Protein AF-A0A8J7AG79-F1 (afdb_monomer_lite)

Structure (mmCIF, N/CA/C/O backbone):
data_AF-A0A8J7AG79-F1
#
_entry.id   AF-A0A8J7AG79-F1
#
loop_
_atom_site.group_PDB
_atom_site.id
_atom_site.type_symbol
_atom_site.label_atom_id
_atom_site.label_alt_id
_atom_site.label_comp_id
_atom_site.label_asym_id
_atom_site.label_entity_id
_atom_site.label_seq_id
_atom_site.pdbx_PDB_ins_code
_atom_site.Cartn_x
_atom_site.Cartn_y
_atom_site.Cartn_z
_atom_site.occupancy
_atom_site.B_iso_or_equiv
_atom_site.auth_seq_id
_atom_site.auth_comp_id
_atom_site.auth_asym_id
_atom_site.auth_atom_id
_atom_site.pdbx_PDB_model_num
ATOM 1 N N . MET A 1 1 ? -46.982 10.454 62.529 1.00 59.41 1 MET A N 1
ATOM 2 C CA . MET A 1 1 ? -46.446 9.490 61.549 1.00 59.41 1 MET A CA 1
ATOM 3 C C . MET A 1 1 ? -45.165 10.054 60.959 1.00 59.41 1 MET A C 1
ATOM 5 O O . MET A 1 1 ? -45.114 11.266 60.752 1.00 59.41 1 MET A O 1
ATOM 9 N N . PRO A 1 2 ? -44.119 9.236 60.773 1.00 73.19 2 PRO A N 1
ATOM 10 C CA . PRO A 1 2 ? -42.899 9.665 60.093 1.00 73.19 2 PRO A CA 1
ATOM 11 C C . PRO A 1 2 ? -43.224 10.154 58.675 1.00 73.19 2 PRO A C 1
ATOM 13 O O . PRO A 1 2 ? -44.081 9.600 57.993 1.00 73.19 2 PRO A O 1
ATOM 16 N N . SER A 1 3 ? -42.566 11.225 58.231 1.00 84.56 3 SER A N 1
ATOM 17 C CA . SER A 1 3 ? -42.756 11.739 56.874 1.00 84.56 3 SER A CA 1
ATOM 18 C C . SER A 1 3 ? -42.184 10.759 55.845 1.00 84.56 3 SER A C 1
ATOM 20 O O . SER A 1 3 ? -41.185 10.085 56.107 1.00 84.56 3 SER A O 1
ATOM 22 N N . LYS A 1 4 ? -42.767 10.716 54.639 1.00 83.38 4 LYS A N 1
ATOM 23 C CA . LYS A 1 4 ? -42.293 9.875 53.523 1.00 83.38 4 LYS A CA 1
ATOM 24 C C . LYS A 1 4 ? -40.781 10.003 53.292 1.00 83.38 4 LYS A C 1
ATOM 26 O O . LYS A 1 4 ? -40.092 9.006 53.107 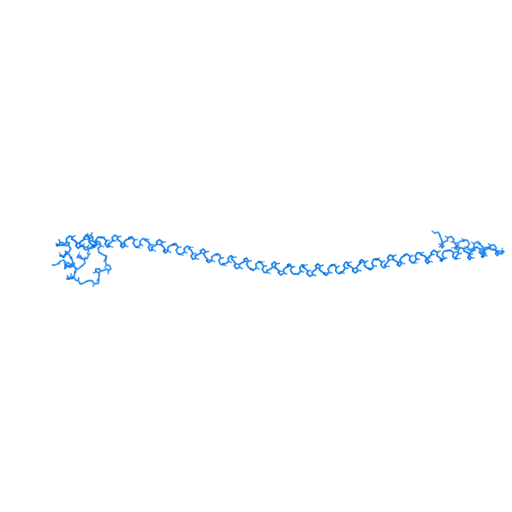1.00 83.38 4 LYS A O 1
ATOM 31 N N . SER A 1 5 ? -40.244 11.221 53.361 1.00 84.31 5 SER A N 1
ATOM 32 C CA . SER A 1 5 ? -38.804 11.475 53.237 1.00 84.31 5 SER A CA 1
ATOM 33 C C . SER A 1 5 ? -37.978 10.826 54.353 1.00 84.31 5 SER A C 1
ATOM 35 O O . SER A 1 5 ? -36.872 10.361 54.093 1.00 84.31 5 SER A O 1
ATOM 37 N N . GLY A 1 6 ? -38.512 10.775 55.578 1.00 84.94 6 GLY A N 1
ATOM 38 C CA . GLY A 1 6 ? -37.893 10.094 56.714 1.00 84.94 6 GLY A CA 1
ATOM 39 C C . GLY A 1 6 ? -37.869 8.577 56.531 1.00 84.94 6 GLY A C 1
ATOM 40 O O . GLY A 1 6 ? -36.812 7.968 56.670 1.00 84.94 6 GLY A O 1
ATOM 41 N N . LEU A 1 7 ? -38.990 7.981 56.111 1.00 86.19 7 LEU A N 1
ATOM 42 C CA . LEU A 1 7 ? -39.079 6.542 55.816 1.00 86.19 7 LEU A CA 1
ATOM 43 C C . LEU A 1 7 ? -38.100 6.129 54.702 1.00 86.19 7 LEU A C 1
ATOM 45 O O . LEU A 1 7 ? -37.382 5.136 54.822 1.00 86.19 7 LEU A O 1
ATOM 49 N N . GLN A 1 8 ? -38.002 6.937 53.643 1.00 86.75 8 GLN A N 1
ATOM 50 C CA . GLN A 1 8 ? -37.051 6.723 52.549 1.00 86.75 8 GLN A CA 1
ATOM 51 C C . GLN A 1 8 ? -35.590 6.843 52.998 1.00 86.75 8 GLN A C 1
ATOM 53 O O . GLN A 1 8 ? -34.743 6.082 52.524 1.00 86.75 8 GLN A O 1
ATOM 58 N N . ALA A 1 9 ? -35.281 7.785 53.896 1.00 86.06 9 ALA A N 1
ATOM 59 C CA . ALA A 1 9 ? -33.940 7.932 54.451 1.00 86.06 9 ALA A CA 1
ATOM 60 C C . ALA A 1 9 ? -33.545 6.687 55.256 1.00 86.06 9 ALA A C 1
ATOM 62 O O . ALA A 1 9 ? -32.471 6.138 55.026 1.00 86.06 9 ALA A O 1
ATOM 63 N N . THR A 1 10 ? -34.444 6.170 56.100 1.00 85.94 10 THR A N 1
ATOM 64 C CA . THR A 1 10 ? -34.197 4.948 56.878 1.00 85.94 10 THR A CA 1
ATOM 65 C C . THR A 1 10 ? -34.013 3.716 55.988 1.00 85.94 10 THR A C 1
ATOM 67 O O . THR A 1 10 ? -33.083 2.942 56.208 1.00 85.94 10 THR A O 1
ATOM 70 N N . LEU A 1 11 ? -34.839 3.543 54.948 1.00 84.88 11 LEU A N 1
ATOM 71 C CA . LEU A 1 11 ? -34.691 2.444 53.981 1.00 84.88 11 LEU A CA 1
ATOM 72 C C . LEU A 1 11 ? -33.353 2.502 53.228 1.00 84.88 11 LEU A C 1
ATOM 74 O O . LEU A 1 11 ? -32.720 1.471 52.994 1.00 84.88 11 LEU A O 1
ATOM 78 N N . LYS A 1 12 ? -32.892 3.707 52.886 1.00 86.50 12 LYS A N 1
ATOM 79 C CA . LYS A 1 12 ? -31.596 3.911 52.238 1.00 86.50 12 LYS A CA 1
ATOM 80 C C . LYS A 1 12 ? -30.429 3.637 53.187 1.00 86.50 12 LYS A C 1
ATOM 82 O O . LYS A 1 12 ? -29.475 2.977 52.794 1.00 86.50 12 LYS A O 1
ATOM 87 N N . GLU A 1 13 ? -30.489 4.152 54.408 1.00 85.75 13 GLU A N 1
ATOM 88 C CA . GLU A 1 13 ? -29.368 4.136 55.351 1.00 85.75 13 GLU A CA 1
ATOM 89 C C . GLU A 1 13 ? -29.180 2.767 56.021 1.00 85.75 13 GLU A C 1
ATOM 91 O O . GLU A 1 13 ? -28.057 2.276 56.098 1.00 85.75 13 GLU A O 1
ATOM 96 N N . LYS A 1 14 ? -30.268 2.097 56.434 1.00 84.94 14 LYS A N 1
ATOM 97 C CA . LYS A 1 14 ? -30.193 0.766 57.069 1.00 84.94 14 LYS A CA 1
ATOM 98 C C . LYS A 1 14 ? -30.119 -0.390 56.080 1.00 84.94 14 LYS A C 1
ATOM 100 O O . LYS A 1 14 ? -29.414 -1.369 56.329 1.00 84.94 14 LYS A O 1
ATOM 105 N N . TYR A 1 15 ? -30.878 -0.294 54.991 1.00 84.62 15 TYR A N 1
ATOM 106 C CA . TYR A 1 15 ? -31.107 -1.414 54.077 1.00 84.62 15 TYR A CA 1
ATOM 107 C C . TYR A 1 15 ? -30.523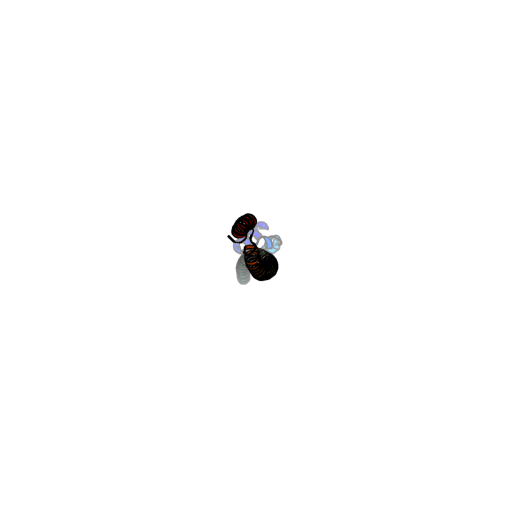 -1.178 52.683 1.00 84.62 15 TYR A C 1
ATOM 109 O O . TYR A 1 15 ? -30.650 -2.045 51.828 1.00 84.62 15 TYR A O 1
ATOM 117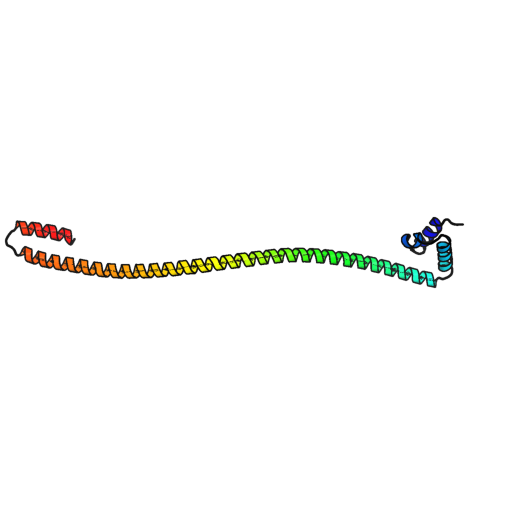 N N . GLY A 1 16 ? -29.878 -0.031 52.435 1.00 80.00 16 GLY A N 1
ATOM 118 C CA . GLY A 1 16 ? -29.218 0.262 51.160 1.00 80.00 16 GLY A CA 1
ATOM 119 C C . GLY A 1 16 ? -30.174 0.431 49.976 1.00 80.00 16 GLY A C 1
ATOM 120 O O . GLY A 1 16 ? -29.730 0.425 48.827 1.00 80.00 16 GLY A O 1
ATOM 121 N N . ILE A 1 17 ? -31.482 0.579 50.216 1.00 84.00 17 ILE A N 1
ATOM 122 C CA . ILE A 1 17 ? -32.476 0.658 49.142 1.00 84.00 17 ILE A CA 1
ATOM 123 C C . ILE A 1 17 ? -32.382 2.027 48.462 1.00 84.00 17 ILE A C 1
ATOM 125 O O . ILE A 1 17 ? -32.484 3.081 49.094 1.00 84.00 17 ILE A O 1
ATOM 129 N N . ASN A 1 18 ? -32.156 2.012 47.148 1.00 78.88 18 ASN A N 1
ATOM 130 C CA . ASN A 1 18 ? -31.868 3.212 46.371 1.00 78.88 18 ASN A CA 1
ATOM 131 C C . ASN A 1 18 ? -33.056 4.193 46.368 1.00 78.88 18 ASN A C 1
ATOM 133 O O . ASN A 1 18 ? -34.208 3.804 46.184 1.00 78.88 18 ASN A O 1
ATOM 137 N N . LYS A 1 19 ? -32.743 5.489 46.476 1.00 71.19 19 LYS A N 1
ATOM 138 C CA . LYS A 1 19 ? -33.692 6.604 46.374 1.00 71.19 19 LYS A CA 1
ATOM 139 C C . LYS A 1 19 ? -34.514 6.580 45.077 1.00 71.19 19 LYS A C 1
ATOM 141 O O . LYS A 1 19 ? -35.678 6.956 45.107 1.00 71.19 19 LYS A O 1
ATOM 146 N N . ASN A 1 20 ? -33.949 6.091 43.971 1.00 76.25 20 ASN A N 1
ATOM 147 C CA . ASN A 1 20 ? -34.677 5.939 42.705 1.00 76.25 20 ASN A CA 1
ATOM 148 C C . ASN A 1 20 ? -35.810 4.905 42.791 1.00 76.25 20 ASN A C 1
ATOM 150 O O . ASN A 1 20 ? -36.829 5.071 42.135 1.00 76.25 20 ASN A O 1
ATOM 154 N N . ILE A 1 21 ? -35.648 3.858 43.606 1.00 74.81 21 ILE A N 1
ATOM 155 C CA . ILE A 1 21 ? -36.679 2.833 43.825 1.00 74.81 21 ILE A CA 1
ATOM 156 C C . ILE A 1 21 ? -37.714 3.360 44.818 1.00 74.81 21 ILE A C 1
ATOM 158 O O . ILE A 1 21 ? -38.915 3.187 44.637 1.00 74.81 21 ILE A O 1
ATOM 162 N N . THR A 1 22 ? -37.260 4.041 45.871 1.00 78.69 22 THR A N 1
ATOM 163 C CA . THR A 1 22 ? -38.162 4.503 46.929 1.00 78.69 22 THR A CA 1
ATOM 164 C C . THR A 1 22 ? -38.952 5.757 46.557 1.00 78.69 22 THR A C 1
ATOM 166 O O . THR A 1 22 ? -40.005 5.995 47.144 1.00 78.69 22 THR A O 1
ATOM 169 N N . GLN A 1 23 ? -38.518 6.542 45.564 1.00 78.50 23 GLN A N 1
ATOM 170 C CA . GLN A 1 23 ? -39.265 7.698 45.050 1.00 78.50 23 GLN A CA 1
ATOM 171 C C . GLN A 1 23 ? -40.614 7.321 44.430 1.00 78.50 23 GLN A C 1
ATOM 173 O O . GLN A 1 23 ? -41.587 8.051 44.629 1.00 78.50 23 GLN A O 1
ATOM 178 N N . SER A 1 24 ? -40.677 6.186 43.730 1.00 82.19 24 SER A N 1
ATOM 179 C CA . SER A 1 24 ? -41.899 5.664 43.108 1.00 82.19 24 SER A CA 1
ATOM 180 C C . SER A 1 24 ? -42.873 5.010 44.090 1.00 82.19 24 SER A C 1
ATOM 182 O O . SER A 1 24 ? -44.026 4.796 43.735 1.00 82.19 24 SER A O 1
ATOM 184 N N . LEU A 1 25 ? -42.440 4.705 45.315 1.00 85.00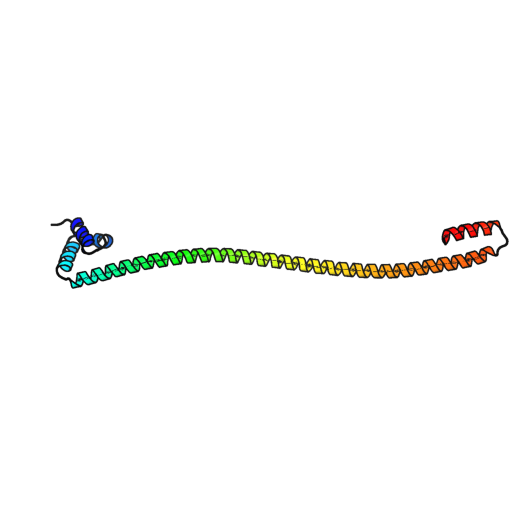 25 LEU A N 1
ATOM 185 C CA . LEU A 1 25 ? -43.284 4.083 46.338 1.00 85.00 25 LEU A CA 1
ATOM 186 C C . LEU A 1 25 ? -44.134 5.132 47.066 1.00 85.00 25 LEU A C 1
ATOM 188 O O . LEU A 1 25 ? -43.705 6.281 47.233 1.00 85.00 25 LEU A O 1
ATOM 192 N N . SER A 1 26 ? -45.334 4.760 47.518 1.00 89.44 26 SER A N 1
ATOM 193 C CA . SER A 1 26 ? -46.142 5.607 48.407 1.00 89.44 26 SER A CA 1
ATOM 194 C C . SER A 1 26 ? -45.548 5.657 49.827 1.00 89.44 26 SER A C 1
ATOM 196 O O . SER A 1 26 ? -44.563 4.980 50.129 1.00 89.44 26 SER A O 1
ATOM 198 N N . SER A 1 27 ? -46.093 6.509 50.703 1.00 86.50 27 SER A N 1
ATOM 199 C CA . SER A 1 27 ? -45.654 6.547 52.109 1.00 86.50 27 SER A CA 1
ATOM 200 C C . SER A 1 27 ? -45.987 5.235 52.823 1.00 86.50 27 SER A C 1
ATOM 202 O O . SER A 1 27 ? -45.128 4.684 53.509 1.00 86.50 27 SER A O 1
ATOM 204 N N . ASP A 1 28 ? -47.186 4.709 52.572 1.00 88.12 28 ASP A N 1
ATOM 205 C CA . ASP A 1 28 ? -47.687 3.462 53.154 1.00 88.12 28 ASP A CA 1
ATOM 206 C C . ASP A 1 28 ? -46.860 2.260 52.676 1.00 88.12 28 ASP A C 1
ATOM 208 O O . ASP A 1 28 ? -46.495 1.396 53.470 1.00 88.12 28 ASP A O 1
ATOM 212 N N . ASP A 1 29 ? -46.458 2.240 51.398 1.00 88.56 29 ASP A N 1
ATOM 213 C CA . ASP A 1 29 ? -45.567 1.201 50.861 1.00 88.56 29 ASP A CA 1
ATOM 214 C C . ASP A 1 29 ? -44.202 1.205 51.556 1.00 88.56 29 ASP A C 1
ATOM 216 O O . ASP A 1 29 ? -43.648 0.143 51.838 1.00 88.56 29 ASP A O 1
ATOM 220 N N . CYS A 1 30 ? -43.653 2.390 51.851 1.00 85.94 30 CYS A N 1
ATOM 221 C CA . CYS A 1 30 ? -42.371 2.521 52.548 1.00 85.94 30 CYS A CA 1
ATOM 222 C C . CYS A 1 30 ? -42.464 2.032 54.002 1.00 85.94 30 CYS A C 1
ATOM 224 O O . CYS A 1 30 ? -41.521 1.422 54.509 1.00 85.94 30 CYS A O 1
ATOM 226 N N . GLU A 1 31 ? -43.591 2.293 54.667 1.00 88.94 31 GLU A N 1
ATOM 227 C CA . GLU A 1 31 ? -43.850 1.864 56.044 1.00 88.94 31 GLU A CA 1
ATOM 228 C C . GLU A 1 31 ? -44.066 0.342 56.118 1.00 88.94 31 GLU A C 1
ATOM 230 O O . GLU A 1 31 ? -43.442 -0.339 56.935 1.00 88.94 31 GLU A O 1
ATOM 235 N N . ASN A 1 32 ? -44.829 -0.222 55.177 1.00 89.62 32 ASN A N 1
ATOM 236 C CA . ASN A 1 32 ? -44.997 -1.668 55.022 1.00 89.62 32 ASN A CA 1
ATOM 237 C C . ASN A 1 32 ? -43.663 -2.378 54.753 1.00 89.62 32 ASN A C 1
ATOM 239 O O . ASN A 1 32 ? -43.386 -3.417 55.353 1.00 89.62 32 ASN A O 1
ATOM 243 N N . LEU A 1 33 ? -42.803 -1.804 53.906 1.00 87.44 33 LEU A N 1
ATOM 244 C CA . LEU A 1 33 ? -41.476 -2.357 53.633 1.00 87.44 33 LEU A CA 1
ATOM 245 C C . LEU A 1 33 ? -40.607 -2.402 54.896 1.00 87.44 33 LEU A C 1
ATOM 247 O O . LEU A 1 33 ? -39.966 -3.416 55.161 1.00 87.44 33 LEU A O 1
ATOM 251 N N . LEU A 1 34 ? -40.599 -1.335 55.700 1.00 87.88 34 LEU A N 1
ATOM 252 C CA . LEU A 1 34 ? -39.854 -1.302 56.965 1.00 87.88 34 LEU A CA 1
ATOM 253 C C . LEU A 1 34 ? -40.379 -2.334 57.969 1.00 87.88 34 LEU A C 1
ATOM 255 O O . LEU A 1 34 ? -39.583 -2.986 58.649 1.00 87.88 34 LEU A O 1
ATOM 259 N N . ASN A 1 35 ? -41.696 -2.530 58.032 1.00 89.62 35 ASN A N 1
ATOM 260 C CA . ASN A 1 35 ? -42.306 -3.545 58.889 1.00 89.62 35 ASN A CA 1
ATOM 261 C C . ASN A 1 35 ? -41.911 -4.964 58.454 1.00 89.62 35 ASN A C 1
ATOM 263 O O . ASN A 1 35 ? -41.508 -5.773 59.285 1.00 89.62 35 ASN A O 1
ATOM 267 N N . VAL A 1 36 ? -41.932 -5.262 57.152 1.00 88.56 36 VAL A N 1
ATOM 268 C CA . VAL A 1 36 ? -41.507 -6.574 56.632 1.00 88.56 36 VAL A CA 1
ATOM 269 C C . VAL A 1 36 ? -40.017 -6.813 56.879 1.00 88.56 36 VAL A C 1
ATOM 271 O O . VAL A 1 36 ? -39.635 -7.889 57.335 1.00 88.56 36 VAL A O 1
ATOM 274 N N . LEU A 1 37 ? -39.171 -5.811 56.637 1.00 87.12 37 LEU A N 1
ATOM 275 C CA . LEU A 1 37 ? -37.723 -5.942 56.811 1.00 87.12 37 LEU A CA 1
ATOM 276 C C . LEU A 1 37 ? -37.284 -6.013 58.271 1.00 87.12 37 LEU A C 1
ATOM 278 O O . LEU A 1 37 ? -36.254 -6.612 58.561 1.00 87.12 37 LEU A O 1
ATOM 282 N N . SER A 1 38 ? -38.054 -5.433 59.189 1.00 85.88 38 SER A N 1
ATOM 283 C CA . SER A 1 38 ? -37.809 -5.576 60.626 1.00 85.88 38 SER A CA 1
ATOM 284 C C . SER A 1 38 ? -38.343 -6.898 61.186 1.00 85.88 38 SER A C 1
ATOM 286 O O . SER A 1 38 ? -37.727 -7.462 62.087 1.00 85.88 38 SER A O 1
ATOM 288 N N . ALA A 1 39 ? -39.443 -7.425 60.639 1.00 91.19 39 ALA A N 1
ATOM 289 C CA . ALA A 1 39 ? -40.052 -8.675 61.090 1.00 91.19 39 ALA A CA 1
ATOM 290 C C . ALA A 1 39 ? -39.409 -9.939 60.488 1.00 91.19 39 ALA A C 1
ATOM 292 O O . ALA A 1 39 ? -39.481 -11.008 61.095 1.00 91.19 39 ALA A O 1
ATOM 293 N N . GLN A 1 40 ? -38.799 -9.852 59.299 1.00 92.50 40 GLN A N 1
ATOM 294 C CA . GLN A 1 40 ? -38.286 -11.013 58.560 1.00 92.50 40 GLN A CA 1
ATOM 295 C C . GLN A 1 40 ? -36.794 -10.876 58.195 1.00 92.50 40 GLN A C 1
ATOM 297 O O . GLN A 1 40 ? -36.451 -10.364 57.125 1.00 92.50 40 GLN A O 1
ATOM 302 N N . PRO A 1 41 ? -35.878 -11.442 59.008 1.00 87.50 41 PRO A N 1
ATOM 303 C CA . PRO A 1 41 ? -34.432 -11.410 58.742 1.00 87.50 41 PRO A CA 1
ATOM 304 C C . PRO A 1 41 ? -34.000 -12.130 57.450 1.00 87.50 41 PRO A C 1
ATOM 306 O O . PRO A 1 41 ? -32.920 -11.891 56.907 1.00 87.50 41 PRO A O 1
ATOM 309 N N . SER A 1 42 ? -34.809 -13.065 56.945 1.00 89.06 42 SER A N 1
ATOM 310 C CA . SER A 1 42 ? -34.586 -13.722 55.649 1.00 89.06 42 SER A CA 1
ATOM 311 C C . SER A 1 42 ? -34.739 -12.747 54.480 1.00 89.06 42 SER A C 1
ATOM 313 O O . SER A 1 42 ? -33.892 -12.750 53.589 1.00 89.06 42 SER A O 1
ATOM 315 N N . ALA A 1 43 ? -35.763 -11.889 54.508 1.00 87.88 43 ALA A N 1
ATOM 316 C CA . ALA A 1 43 ? -35.991 -10.871 53.488 1.00 87.88 43 ALA A CA 1
ATOM 317 C C . ALA A 1 43 ? -34.840 -9.854 53.458 1.00 87.88 43 ALA A C 1
ATOM 319 O O . ALA A 1 43 ? -34.332 -9.526 52.386 1.00 87.88 43 ALA A O 1
ATOM 320 N N . GLU A 1 44 ? -34.351 -9.438 54.631 1.00 87.00 44 GLU A N 1
ATOM 321 C CA . GLU A 1 44 ? -33.182 -8.562 54.732 1.00 87.00 44 GLU A CA 1
ATOM 322 C C . GLU A 1 44 ? -31.930 -9.186 54.091 1.00 87.00 44 GLU A C 1
ATOM 324 O O . GLU A 1 44 ? -31.252 -8.529 53.299 1.00 87.00 44 GLU A O 1
ATOM 329 N N . ARG A 1 45 ? -31.629 -10.462 54.376 1.00 89.62 45 ARG A N 1
ATOM 330 C CA . ARG A 1 45 ? -30.468 -11.158 53.785 1.00 89.62 45 ARG A CA 1
ATOM 331 C C . ARG A 1 45 ? -30.537 -11.229 52.263 1.00 89.62 45 ARG A C 1
ATOM 333 O O . ARG A 1 45 ? -29.527 -11.014 51.596 1.00 89.62 45 ARG A O 1
ATOM 340 N N . VAL A 1 46 ? -31.718 -11.508 51.716 1.00 89.69 46 VAL A N 1
ATOM 341 C CA . VAL A 1 46 ? -31.930 -11.561 50.265 1.00 89.69 46 VAL A CA 1
ATOM 342 C C . VAL A 1 46 ? -31.697 -10.185 49.638 1.00 89.69 46 VAL A C 1
ATOM 344 O O . VAL A 1 46 ? -30.960 -10.083 48.660 1.00 89.69 46 VAL A O 1
ATOM 347 N N . ILE A 1 47 ? -32.238 -9.115 50.230 1.00 87.88 47 ILE A N 1
ATOM 348 C CA . ILE A 1 47 ? -32.007 -7.744 49.748 1.00 87.88 47 ILE A CA 1
ATOM 349 C C . ILE A 1 47 ? -30.522 -7.381 49.785 1.00 87.88 47 ILE A C 1
ATOM 351 O O . ILE A 1 47 ? -30.010 -6.847 48.803 1.00 87.88 47 ILE A O 1
ATOM 355 N N . ARG A 1 48 ? -29.810 -7.711 50.870 1.00 87.62 48 ARG A N 1
ATOM 356 C CA . ARG A 1 48 ? -28.359 -7.476 50.967 1.00 87.62 48 ARG A CA 1
ATOM 357 C C . ARG A 1 48 ? -27.594 -8.196 49.854 1.00 87.62 48 ARG A C 1
ATOM 359 O O . ARG A 1 48 ? -26.803 -7.557 49.167 1.00 87.62 48 ARG A O 1
ATOM 366 N N . SER A 1 49 ? -27.905 -9.469 49.602 1.00 92.12 49 SER A N 1
ATOM 367 C CA . SER A 1 49 ? -27.298 -10.239 48.507 1.00 92.12 49 SER A CA 1
ATOM 368 C C . SER A 1 49 ? -27.574 -9.620 47.129 1.00 92.12 49 SER A C 1
ATOM 370 O O . SER A 1 49 ? -26.667 -9.512 46.302 1.00 92.12 49 SER A O 1
ATOM 372 N N . PHE A 1 50 ? -28.796 -9.137 46.883 1.00 90.31 50 PHE A N 1
ATOM 373 C CA . PHE A 1 50 ? -29.119 -8.432 45.640 1.00 90.31 50 PHE A CA 1
ATOM 374 C C . PHE A 1 50 ? -28.365 -7.109 45.496 1.00 90.31 50 PHE A C 1
ATOM 376 O O . PHE A 1 50 ? -27.927 -6.781 44.393 1.00 90.31 50 PHE A O 1
ATOM 383 N N . ILE A 1 51 ? -28.194 -6.352 46.581 1.00 87.56 51 ILE A N 1
ATOM 384 C CA . ILE A 1 51 ? -27.427 -5.100 46.570 1.00 87.56 51 ILE A CA 1
ATOM 385 C C . ILE A 1 51 ? -25.963 -5.380 46.238 1.00 87.56 51 ILE A C 1
ATOM 387 O O . ILE A 1 51 ? -25.419 -4.744 45.336 1.00 87.56 51 ILE A O 1
ATOM 391 N N . GLU A 1 52 ? -25.346 -6.357 46.904 1.00 91.19 52 GLU A N 1
ATOM 392 C CA . GLU A 1 52 ? -23.969 -6.781 46.631 1.00 91.19 52 GLU A CA 1
ATOM 393 C C . GLU A 1 52 ? -23.802 -7.197 45.169 1.00 91.19 52 GLU A C 1
ATOM 395 O O . GLU A 1 52 ? -22.913 -6.693 44.475 1.00 91.19 52 GLU A O 1
ATOM 400 N N . LYS A 1 53 ? -24.716 -8.032 44.656 1.00 94.12 53 LYS A N 1
ATOM 401 C CA . LYS A 1 53 ? -24.651 -8.470 43.262 1.00 94.12 53 LYS A CA 1
ATOM 402 C C . LYS A 1 53 ? -24.846 -7.317 42.281 1.00 94.12 53 LYS A C 1
ATOM 404 O O . LYS A 1 53 ? -24.193 -7.277 41.242 1.00 94.12 53 LYS A O 1
ATOM 409 N N . ASN A 1 54 ? -25.709 -6.355 42.595 1.00 92.12 54 ASN A N 1
ATOM 410 C CA . ASN A 1 54 ? -25.930 -5.183 41.751 1.00 92.12 54 ASN A CA 1
ATOM 411 C C . ASN A 1 54 ? -24.705 -4.251 41.733 1.00 92.12 54 ASN A C 1
ATOM 413 O O . ASN A 1 54 ? -24.335 -3.733 40.677 1.00 92.12 54 ASN A O 1
ATOM 417 N N . ILE A 1 55 ? -24.020 -4.084 42.868 1.00 90.75 55 ILE A N 1
ATOM 418 C CA . ILE A 1 55 ? -22.753 -3.342 42.940 1.00 90.75 55 ILE A CA 1
ATOM 419 C C . ILE A 1 55 ? -21.694 -4.014 42.060 1.00 90.75 55 ILE A C 1
ATOM 421 O O . ILE A 1 55 ? -21.046 -3.331 41.263 1.00 90.75 55 ILE A O 1
ATOM 425 N N . GLU A 1 56 ? -21.558 -5.339 42.159 1.00 95.88 56 GLU A N 1
ATOM 426 C CA . GLU A 1 56 ? -20.637 -6.128 41.335 1.00 95.88 56 GLU A CA 1
ATOM 427 C C . GLU A 1 56 ? -20.958 -5.980 39.839 1.00 95.88 56 GLU A C 1
ATOM 429 O O . GLU A 1 56 ? -20.089 -5.620 39.046 1.00 95.88 56 GLU A O 1
ATOM 434 N N . LEU A 1 57 ? -22.223 -6.166 39.446 1.00 96.06 57 LEU A N 1
ATOM 435 C CA . LEU A 1 57 ? -22.666 -6.005 38.057 1.00 96.06 57 LEU A CA 1
ATOM 436 C C . LEU A 1 57 ? -22.432 -4.583 37.542 1.00 96.06 57 LEU A C 1
ATOM 438 O O . LEU A 1 57 ? -21.993 -4.397 36.410 1.00 96.06 57 LEU A O 1
ATOM 442 N N . SER A 1 58 ? -22.671 -3.572 38.375 1.00 93.94 58 SER A N 1
ATOM 443 C CA . SER A 1 58 ? -22.407 -2.176 38.029 1.00 93.94 58 SER A CA 1
ATOM 444 C C . SER A 1 58 ? -20.915 -1.911 37.820 1.00 93.94 58 SER A C 1
ATOM 446 O O . SER A 1 58 ? -20.544 -1.173 36.906 1.00 93.94 58 SER A O 1
ATOM 448 N N . ALA A 1 59 ? -20.046 -2.506 38.641 1.00 96.12 59 ALA A N 1
ATOM 449 C CA . ALA A 1 59 ? -18.600 -2.419 38.463 1.00 96.12 59 ALA A CA 1
ATOM 450 C C . ALA A 1 59 ? -18.152 -3.113 37.169 1.00 96.12 59 ALA A C 1
ATOM 452 O O . ALA A 1 59 ? -17.433 -2.505 36.374 1.00 96.12 59 ALA A O 1
ATOM 453 N N . ASN A 1 60 ? -18.656 -4.321 36.912 1.00 97.81 60 ASN A N 1
ATOM 454 C CA . ASN A 1 60 ? -18.366 -5.082 35.698 1.00 97.81 60 ASN A CA 1
ATOM 455 C C . ASN A 1 60 ? -18.831 -4.342 34.440 1.00 97.81 60 ASN A C 1
ATOM 457 O O . ASN A 1 60 ? -18.066 -4.201 33.491 1.00 97.81 60 ASN A O 1
ATOM 461 N N . ASN A 1 61 ? -20.045 -3.788 34.438 1.00 97.38 61 ASN A N 1
ATOM 462 C CA . ASN A 1 61 ? -20.564 -3.020 33.305 1.00 97.38 61 ASN A CA 1
ATOM 463 C C . ASN A 1 61 ? -19.702 -1.791 32.999 1.00 97.38 61 ASN A C 1
ATOM 465 O O . ASN A 1 61 ? -19.429 -1.508 31.832 1.00 97.38 61 ASN A O 1
ATOM 469 N N . ARG A 1 62 ? -19.230 -1.077 34.030 1.00 97.06 62 ARG A N 1
ATOM 470 C CA . ARG A 1 62 ? -18.285 0.034 33.839 1.00 97.06 62 ARG A CA 1
ATOM 471 C C . ARG A 1 62 ? -16.968 -0.450 33.237 1.00 97.06 62 ARG A C 1
ATOM 473 O O . ARG A 1 62 ? -16.488 0.159 32.286 1.00 97.06 62 ARG A O 1
ATOM 480 N N . TYR A 1 63 ? -16.417 -1.545 33.757 1.00 98.00 63 TYR A N 1
ATOM 481 C CA . TYR A 1 63 ? -15.169 -2.129 33.269 1.00 98.00 63 TYR A CA 1
ATOM 482 C C . TYR A 1 63 ? -15.266 -2.562 31.798 1.00 98.00 63 TYR A C 1
ATOM 484 O O . TYR A 1 63 ? -14.463 -2.134 30.968 1.00 98.00 63 TYR A O 1
ATOM 492 N N . PHE A 1 64 ? -16.297 -3.330 31.438 1.00 97.81 64 PHE A N 1
ATOM 493 C CA . PHE A 1 64 ? -16.507 -3.759 30.055 1.00 97.81 64 PHE A CA 1
ATOM 494 C C . PHE A 1 64 ? -16.839 -2.591 29.123 1.00 97.81 64 PHE A C 1
ATOM 496 O O . PHE A 1 64 ? -16.382 -2.582 27.983 1.00 97.81 64 PHE A O 1
ATOM 503 N N . GLY A 1 65 ? -17.558 -1.571 29.601 1.00 98.19 65 GLY A N 1
ATOM 504 C CA . GLY A 1 65 ? -17.789 -0.342 28.840 1.00 98.19 65 GLY A CA 1
ATOM 505 C C . GLY A 1 65 ? -16.490 0.400 28.507 1.00 98.19 65 GLY A C 1
ATOM 506 O O . GLY A 1 65 ? -16.302 0.844 27.375 1.00 98.19 65 GLY A O 1
ATOM 507 N N . GLN A 1 66 ? -15.559 0.479 29.463 1.00 98.00 66 GLN A N 1
ATOM 508 C CA . GLN A 1 66 ? -14.237 1.070 29.241 1.00 98.00 66 GLN A CA 1
ATOM 509 C C . GLN A 1 66 ? -13.404 0.253 28.250 1.00 98.00 66 GLN A C 1
ATOM 511 O O . GLN A 1 66 ? -12.849 0.829 27.314 1.00 98.00 66 GLN A O 1
ATOM 516 N N . LEU A 1 67 ? -13.351 -1.073 28.415 1.00 98.00 67 LEU A N 1
ATOM 517 C CA . LEU A 1 67 ? -12.647 -1.958 27.484 1.00 98.00 67 LEU A CA 1
ATOM 518 C C . LEU A 1 67 ? -13.200 -1.844 26.064 1.00 98.00 67 LEU A C 1
ATOM 520 O O . LEU A 1 67 ? -12.425 -1.729 25.116 1.00 98.00 67 LEU A O 1
ATOM 524 N N . ARG A 1 68 ? -14.530 -1.823 25.914 1.00 98.25 68 ARG A N 1
ATOM 525 C CA . ARG A 1 68 ? -15.175 -1.681 24.606 1.00 98.25 68 ARG A CA 1
ATOM 526 C C . ARG A 1 68 ? -14.795 -0.361 23.945 1.00 98.25 68 ARG A C 1
ATOM 528 O O . ARG A 1 68 ? -14.355 -0.372 22.804 1.00 98.25 68 ARG A O 1
ATOM 535 N N . SER A 1 69 ? -14.861 0.749 24.683 1.00 98.06 69 SER A N 1
ATOM 536 C CA . SER A 1 69 ? -14.473 2.064 24.157 1.00 98.06 69 SER A CA 1
ATOM 537 C C . SER A 1 69 ? -12.995 2.122 23.746 1.00 98.06 69 SER A C 1
ATOM 539 O O . SER A 1 69 ? -12.649 2.739 22.739 1.00 98.06 69 SER A O 1
ATOM 541 N N . GLN A 1 70 ? -12.102 1.471 24.497 1.00 98.12 70 GLN A N 1
ATOM 542 C CA . GLN A 1 70 ? -10.688 1.379 24.122 1.00 98.12 70 GLN A CA 1
ATOM 543 C C . GLN A 1 70 ? -10.485 0.531 22.861 1.00 98.12 70 GLN A C 1
ATOM 545 O O . GLN A 1 70 ? -9.710 0.918 21.984 1.00 98.12 70 GLN A O 1
ATOM 550 N N . ALA A 1 71 ? -11.186 -0.599 22.755 1.00 97.81 71 ALA A N 1
ATOM 551 C CA . ALA A 1 71 ? -11.129 -1.475 21.591 1.00 97.81 71 ALA A CA 1
ATOM 552 C C . ALA A 1 71 ? -11.671 -0.787 20.329 1.00 97.81 71 ALA A C 1
ATOM 554 O O . ALA A 1 71 ? -11.023 -0.855 19.288 1.00 97.81 71 ALA A O 1
ATOM 555 N N . GLU A 1 72 ? -12.795 -0.071 20.431 1.00 98.25 72 GLU A N 1
ATOM 556 C CA . GLU A 1 72 ? -13.380 0.727 19.344 1.00 98.25 72 GLU A CA 1
ATOM 557 C C . GLU A 1 72 ? -12.370 1.763 18.825 1.00 98.25 72 GLU A C 1
ATOM 559 O O . GLU A 1 72 ? -12.028 1.750 17.644 1.00 98.25 72 GLU A O 1
ATOM 564 N N . LYS A 1 73 ? -11.770 2.560 19.721 1.00 98.25 73 LYS A N 1
ATOM 565 C CA . LYS A 1 73 ? -10.736 3.545 19.349 1.00 98.25 73 LYS A CA 1
ATOM 566 C C . LYS A 1 73 ? -9.510 2.911 18.696 1.00 98.25 73 LYS A C 1
ATOM 568 O O . LYS A 1 73 ? -8.924 3.486 17.782 1.00 98.25 73 LYS A O 1
ATOM 573 N N . LYS A 1 74 ? -9.071 1.748 19.186 1.00 98.12 74 LYS A N 1
ATOM 574 C CA . LYS A 1 74 ? -7.944 1.024 18.585 1.00 98.12 74 LYS A CA 1
ATOM 575 C C . LYS A 1 74 ? -8.303 0.534 17.183 1.00 98.12 74 LYS A C 1
ATOM 577 O O . LYS A 1 74 ? -7.478 0.645 16.283 1.00 98.12 74 LYS A O 1
ATOM 582 N N . ASN A 1 75 ? -9.515 0.021 17.000 1.00 98.25 75 ASN A N 1
ATOM 583 C CA . ASN A 1 75 ? -9.987 -0.471 15.714 1.00 98.25 75 ASN A CA 1
ATOM 584 C C . ASN A 1 75 ? -10.088 0.657 14.677 1.00 98.25 75 ASN A C 1
ATOM 586 O O . ASN A 1 75 ? -9.597 0.499 13.567 1.00 98.25 75 ASN A O 1
ATOM 590 N N . GLU A 1 76 ? -10.630 1.816 15.056 1.00 98.19 76 GLU A N 1
ATOM 591 C CA . GLU A 1 76 ? -10.680 3.003 14.189 1.00 98.19 76 GLU A CA 1
ATOM 592 C C . GLU A 1 76 ? -9.280 3.434 13.731 1.00 98.19 76 GLU A C 1
ATOM 594 O O . GLU A 1 76 ? -9.052 3.648 12.542 1.00 98.19 76 GLU A O 1
ATOM 599 N N . ARG A 1 77 ? -8.308 3.490 14.654 1.00 98.06 77 ARG A N 1
ATOM 600 C CA . ARG A 1 77 ? -6.911 3.812 14.310 1.00 98.06 77 ARG A CA 1
ATOM 601 C C . ARG A 1 77 ? -6.320 2.810 13.322 1.00 98.06 77 ARG A C 1
ATOM 603 O O . ARG A 1 77 ? -5.740 3.220 12.324 1.00 98.06 77 ARG A O 1
ATOM 610 N N . LEU A 1 78 ? -6.504 1.514 13.579 1.00 98.19 78 LEU A N 1
ATOM 611 C CA . LEU A 1 78 ? -6.008 0.454 12.699 1.00 98.19 78 LEU A CA 1
ATOM 612 C C . LEU A 1 78 ? -6.687 0.465 11.325 1.00 98.19 78 LEU A C 1
ATOM 614 O O . LEU A 1 78 ? -6.058 0.092 10.338 1.00 98.19 78 LEU A O 1
ATOM 618 N N . GLN A 1 79 ? -7.953 0.876 11.236 1.00 98.25 79 GLN A N 1
ATOM 619 C CA . GLN A 1 79 ? -8.644 1.035 9.955 1.00 98.25 79 GLN A CA 1
ATOM 620 C C . GLN A 1 79 ? -8.053 2.183 9.137 1.00 98.25 79 GLN A C 1
ATOM 622 O O . GLN A 1 79 ? -7.792 1.994 7.950 1.00 98.25 79 GLN A O 1
ATOM 627 N N . VAL A 1 80 ? -7.803 3.334 9.766 1.00 98.12 80 VAL A N 1
ATOM 628 C CA . VAL A 1 80 ? -7.162 4.483 9.107 1.00 98.12 80 VAL A CA 1
ATOM 629 C C . VAL A 1 80 ? -5.755 4.118 8.632 1.00 98.12 80 VAL A C 1
ATOM 631 O O . VAL A 1 80 ? -5.407 4.370 7.483 1.00 98.12 80 VAL A O 1
ATOM 634 N N . GLU A 1 81 ? -4.967 3.464 9.483 1.00 98.06 81 GLU A N 1
ATOM 635 C CA . GLU A 1 81 ? -3.612 3.020 9.143 1.00 98.06 81 GLU A CA 1
ATOM 636 C C . GLU A 1 81 ? -3.615 2.002 7.989 1.00 98.06 81 GLU A C 1
ATOM 638 O O . GLU A 1 81 ? -2.856 2.140 7.034 1.00 98.06 81 GLU A O 1
ATOM 643 N N . ASN A 1 82 ? -4.542 1.036 7.996 1.00 98.06 82 ASN A N 1
ATOM 644 C CA . ASN A 1 82 ? -4.704 0.101 6.877 1.00 98.06 82 ASN A CA 1
ATOM 645 C C . ASN A 1 82 ? -5.090 0.795 5.566 1.00 98.06 82 ASN A C 1
ATOM 647 O O . ASN A 1 82 ? -4.659 0.365 4.499 1.00 98.06 82 ASN A O 1
ATOM 651 N N . GLN A 1 83 ? -5.934 1.827 5.618 1.00 98.06 83 GLN A N 1
ATOM 652 C CA . GLN A 1 83 ? -6.286 2.598 4.426 1.00 98.06 83 GLN A CA 1
ATOM 653 C C . GLN A 1 83 ? -5.079 3.371 3.890 1.00 98.06 83 GLN A C 1
ATOM 655 O O . GLN A 1 83 ? -4.868 3.380 2.679 1.00 98.06 83 GLN A O 1
ATOM 660 N N . ALA A 1 84 ? -4.264 3.950 4.775 1.00 98.12 84 ALA A N 1
ATOM 661 C CA . ALA A 1 84 ? -3.030 4.630 4.394 1.00 98.12 84 ALA A CA 1
ATOM 662 C C . ALA A 1 84 ? -2.037 3.665 3.725 1.00 98.12 84 ALA A C 1
ATOM 664 O O . ALA A 1 84 ? -1.569 3.947 2.625 1.00 98.12 84 ALA A O 1
ATOM 665 N N . PHE A 1 85 ? -1.798 2.491 4.319 1.00 98.19 85 PHE A N 1
ATOM 666 C CA . PHE A 1 85 ? -0.912 1.487 3.722 1.00 98.19 85 PHE A CA 1
ATOM 667 C C . PHE A 1 85 ? -1.422 0.961 2.380 1.00 98.19 85 PHE A C 1
ATOM 669 O O . PHE A 1 85 ? -0.626 0.731 1.476 1.00 98.19 85 PHE A O 1
ATOM 676 N N . LYS A 1 86 ? -2.738 0.791 2.206 1.00 98.12 86 LYS A N 1
ATOM 677 C CA . LYS A 1 86 ? -3.300 0.419 0.897 1.00 98.12 86 LYS A CA 1
ATOM 678 C C . LYS A 1 86 ? -3.024 1.481 -0.163 1.00 98.12 86 LYS A C 1
ATOM 680 O O . LYS A 1 86 ? -2.584 1.132 -1.250 1.00 98.12 86 LYS A O 1
ATOM 685 N N . ALA A 1 87 ? -3.227 2.755 0.171 1.00 97.94 87 ALA A N 1
ATOM 686 C CA . ALA A 1 87 ? -2.943 3.852 -0.750 1.00 97.94 87 ALA A CA 1
ATOM 687 C C . ALA A 1 87 ? -1.452 3.915 -1.129 1.00 97.94 87 ALA A C 1
ATOM 689 O O . ALA A 1 87 ? -1.125 4.120 -2.295 1.00 97.94 87 ALA A O 1
ATOM 690 N N . GLU A 1 88 ? -0.554 3.687 -0.168 1.00 98.31 88 GLU A N 1
ATOM 691 C CA . GLU A 1 88 ? 0.890 3.630 -0.417 1.00 98.31 88 GLU A CA 1
ATOM 692 C C . GLU A 1 88 ? 1.270 2.450 -1.326 1.00 98.31 88 GLU A C 1
ATOM 694 O O . GLU A 1 88 ? 2.030 2.622 -2.278 1.00 98.31 88 GLU A O 1
ATOM 699 N N . ILE A 1 89 ? 0.693 1.266 -1.096 1.00 98.31 89 ILE A N 1
ATOM 700 C CA . ILE A 1 89 ? 0.897 0.093 -1.960 1.00 98.31 89 ILE A CA 1
ATOM 701 C C . ILE A 1 89 ? 0.432 0.379 -3.392 1.00 98.31 89 ILE A C 1
ATOM 703 O O . ILE A 1 89 ? 1.160 0.071 -4.336 1.00 98.31 89 ILE A O 1
ATOM 707 N N . ASP A 1 90 ? -0.743 0.983 -3.566 1.00 98.06 90 ASP A N 1
ATOM 708 C CA . ASP A 1 90 ? -1.286 1.309 -4.890 1.00 98.06 90 ASP A CA 1
ATOM 709 C C . ASP A 1 90 ? -0.413 2.348 -5.620 1.00 98.06 90 ASP A C 1
ATOM 711 O O . ASP A 1 90 ? -0.173 2.242 -6.830 1.00 98.06 90 ASP A O 1
ATOM 715 N N . GLN A 1 91 ? 0.123 3.325 -4.882 1.00 98.19 91 GLN A N 1
ATOM 716 C CA . GLN A 1 91 ? 1.062 4.308 -5.415 1.00 98.19 91 GLN A CA 1
ATOM 717 C C . GLN A 1 91 ? 2.365 3.645 -5.879 1.00 98.19 91 GLN A C 1
ATOM 719 O O . GLN A 1 91 ? 2.771 3.840 -7.026 1.00 98.19 91 GLN A O 1
ATOM 724 N N . LEU A 1 92 ? 2.986 2.818 -5.032 1.00 98.19 92 LEU A N 1
ATOM 725 C CA . LEU A 1 92 ? 4.218 2.096 -5.370 1.00 98.19 92 LEU A CA 1
ATOM 726 C C . LEU A 1 92 ? 4.014 1.123 -6.538 1.00 98.19 92 LEU A C 1
ATOM 728 O O . LEU A 1 92 ? 4.904 0.950 -7.370 1.00 98.19 92 LEU A O 1
ATOM 732 N N . ALA A 1 93 ? 2.843 0.489 -6.632 1.00 97.88 93 ALA A N 1
ATOM 733 C CA . ALA A 1 93 ? 2.503 -0.376 -7.756 1.00 97.88 93 ALA A CA 1
ATOM 734 C C . ALA A 1 93 ? 2.449 0.408 -9.076 1.00 97.88 93 ALA A C 1
ATOM 736 O O . ALA A 1 93 ? 2.981 -0.053 -10.087 1.00 97.88 93 ALA A O 1
ATOM 737 N N . THR A 1 94 ? 1.857 1.604 -9.055 1.00 97.75 94 THR A N 1
ATOM 738 C CA . THR A 1 94 ? 1.783 2.493 -10.223 1.00 97.75 94 THR A CA 1
ATOM 739 C C . THR A 1 94 ? 3.170 2.991 -10.633 1.00 97.75 94 THR A C 1
ATOM 741 O O . THR A 1 94 ? 3.515 2.966 -11.814 1.00 97.75 94 THR A O 1
ATOM 744 N N . GLU A 1 95 ? 3.998 3.389 -9.665 1.00 97.94 95 GLU A N 1
ATOM 745 C CA . GLU A 1 95 ? 5.373 3.829 -9.917 1.00 97.94 95 GLU A CA 1
ATOM 746 C C . GLU A 1 95 ? 6.225 2.708 -10.529 1.00 97.94 95 GLU A C 1
ATOM 748 O O . GLU A 1 95 ? 6.890 2.917 -11.543 1.00 97.94 95 GLU A O 1
ATOM 753 N N . ASN A 1 96 ? 6.134 1.488 -9.993 1.00 97.75 96 ASN A N 1
ATOM 754 C CA . ASN A 1 96 ? 6.830 0.328 -10.551 1.00 97.75 96 ASN A CA 1
ATOM 755 C C . ASN A 1 96 ? 6.398 0.005 -11.986 1.00 97.75 96 ASN A C 1
ATOM 757 O O . ASN A 1 96 ? 7.230 -0.401 -12.798 1.00 97.75 96 ASN A O 1
ATOM 761 N N . GLN A 1 97 ? 5.117 0.178 -12.319 1.00 97.38 97 GLN A N 1
ATOM 762 C CA . GLN A 1 97 ? 4.652 0.018 -13.698 1.00 97.38 97 GLN A CA 1
ATOM 763 C C . GLN A 1 97 ? 5.268 1.073 -14.624 1.00 97.38 97 GLN A C 1
ATOM 765 O O . GLN A 1 97 ? 5.750 0.715 -15.699 1.00 97.38 97 GLN A O 1
ATOM 770 N N . GLY A 1 98 ? 5.312 2.338 -14.189 1.00 97.62 98 GLY A N 1
ATOM 771 C CA . GLY A 1 98 ? 5.949 3.430 -14.933 1.00 97.62 98 GLY A CA 1
ATOM 772 C C . GLY A 1 98 ? 7.440 3.182 -15.177 1.00 97.62 98 GLY A C 1
ATOM 773 O O . GLY A 1 98 ? 7.902 3.207 -16.320 1.00 97.62 98 GLY A O 1
ATOM 774 N N . LEU A 1 99 ? 8.175 2.815 -14.125 1.00 97.56 99 LEU A N 1
ATOM 775 C CA . LEU A 1 99 ? 9.588 2.439 -14.231 1.00 97.56 99 LEU A CA 1
ATOM 776 C C . LEU A 1 99 ? 9.794 1.232 -15.158 1.00 97.56 99 LEU A C 1
ATOM 778 O O . LEU A 1 99 ? 10.767 1.186 -15.911 1.00 97.56 99 LEU A O 1
ATOM 782 N N . GLY A 1 100 ? 8.867 0.271 -15.148 1.00 97.94 100 GLY A N 1
ATOM 783 C CA . GLY A 1 100 ? 8.875 -0.862 -16.071 1.00 97.94 100 GLY A CA 1
ATOM 784 C C . GLY A 1 100 ? 8.769 -0.437 -17.540 1.00 97.94 100 GLY A C 1
ATOM 785 O O . GLY A 1 100 ? 9.539 -0.926 -18.370 1.00 97.94 100 GLY A O 1
ATOM 786 N N . SER A 1 101 ? 7.866 0.493 -17.871 1.00 97.38 101 SER A N 1
ATOM 787 C CA . SER A 1 101 ? 7.743 1.029 -19.237 1.00 97.38 101 SER A CA 1
ATOM 788 C C . SER A 1 101 ? 8.953 1.858 -19.669 1.00 97.38 101 SER A C 1
ATOM 790 O O . SER A 1 101 ? 9.404 1.743 -20.815 1.00 97.38 101 SER A O 1
ATOM 792 N N . ASP A 1 102 ? 9.528 2.641 -18.758 1.00 97.75 102 ASP A N 1
ATOM 793 C CA . ASP A 1 102 ? 10.721 3.439 -19.043 1.00 97.75 102 ASP A CA 1
ATOM 794 C C . ASP A 1 102 ? 11.925 2.537 -19.330 1.00 97.75 102 ASP A C 1
ATOM 796 O O . ASP A 1 102 ? 12.665 2.758 -20.291 1.00 97.75 102 ASP A O 1
ATOM 800 N N . LEU A 1 103 ? 12.083 1.459 -18.556 1.00 97.94 103 LEU A N 1
ATOM 801 C CA . LEU A 1 103 ? 13.141 0.474 -18.763 1.00 97.94 103 LEU A CA 1
ATOM 802 C C . LEU A 1 103 ? 13.005 -0.219 -20.123 1.00 97.94 103 LEU A C 1
ATOM 804 O O . LEU A 1 103 ? 14.003 -0.376 -20.832 1.00 97.94 103 LEU A O 1
ATOM 808 N N . GLN A 1 104 ? 11.787 -0.596 -20.523 1.00 97.56 104 GLN A N 1
ATOM 809 C CA . GLN A 1 104 ? 11.537 -1.169 -21.850 1.00 97.56 104 GLN A CA 1
ATOM 810 C C . GLN A 1 104 ? 11.914 -0.191 -22.967 1.00 97.56 104 GLN A C 1
ATOM 812 O O . GLN A 1 104 ? 12.600 -0.575 -23.915 1.00 97.56 104 GLN A O 1
ATOM 817 N N . THR A 1 105 ? 11.529 1.078 -22.825 1.00 97.81 105 THR A N 1
ATOM 818 C CA . THR A 1 105 ? 11.840 2.132 -23.801 1.00 97.81 105 THR A CA 1
ATOM 819 C C . THR A 1 105 ? 13.347 2.355 -23.922 1.00 97.81 105 THR A C 1
ATOM 821 O O . THR A 1 105 ? 13.890 2.371 -25.027 1.00 97.81 105 THR A O 1
ATOM 824 N N . LEU A 1 106 ? 14.050 2.464 -22.791 1.00 97.88 106 LEU A N 1
ATOM 825 C CA . LEU A 1 106 ? 15.506 2.616 -22.765 1.00 97.88 106 LEU A CA 1
ATOM 826 C C . LEU A 1 106 ? 16.223 1.404 -23.363 1.00 97.88 106 LEU A C 1
ATOM 828 O O . LEU A 1 106 ? 17.214 1.567 -24.072 1.00 97.88 106 LEU A O 1
ATOM 832 N N . THR A 1 107 ? 15.716 0.197 -23.110 1.00 97.69 107 THR A N 1
ATOM 833 C CA . THR A 1 107 ? 16.278 -1.035 -23.676 1.00 97.69 107 THR A CA 1
ATOM 834 C C . THR A 1 107 ? 16.140 -1.044 -25.196 1.00 97.69 107 THR A C 1
ATOM 836 O O . THR A 1 107 ? 17.132 -1.259 -25.890 1.00 97.69 107 THR A O 1
ATOM 839 N N . ALA A 1 108 ? 14.952 -0.720 -25.716 1.00 97.75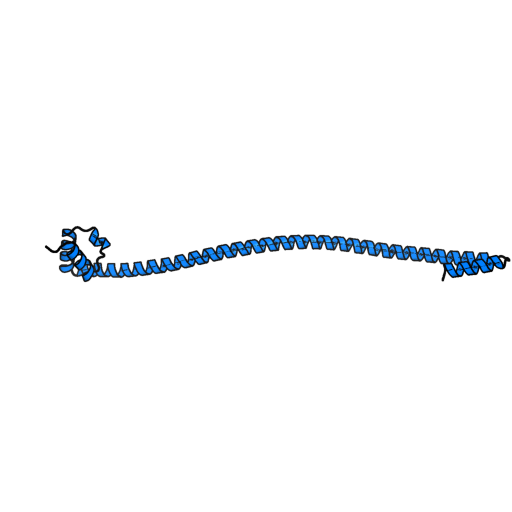 108 ALA A N 1
ATOM 840 C CA . ALA A 1 108 ? 14.716 -0.621 -27.154 1.00 97.75 108 ALA A CA 1
ATOM 841 C C . ALA A 1 108 ? 15.631 0.426 -27.810 1.00 97.75 108 ALA A C 1
ATOM 843 O O . ALA A 1 108 ? 16.284 0.144 -28.814 1.00 97.75 108 ALA A O 1
ATOM 844 N N . HIS A 1 109 ? 15.754 1.609 -27.203 1.00 97.81 109 HIS A N 1
ATOM 845 C CA . HIS A 1 109 ? 16.625 2.656 -27.729 1.00 97.81 109 HIS A CA 1
ATOM 846 C C . HIS A 1 109 ? 18.108 2.250 -27.715 1.00 97.81 109 HIS A C 1
ATOM 848 O O . HIS A 1 109 ? 18.849 2.523 -28.659 1.00 97.81 109 HIS A O 1
ATOM 854 N N . ASN A 1 110 ? 18.555 1.550 -26.671 1.00 98.12 110 ASN A N 1
ATOM 855 C CA . ASN A 1 110 ? 19.923 1.047 -26.602 1.00 98.12 110 ASN A CA 1
ATOM 856 C C . ASN A 1 110 ? 20.202 0.007 -27.703 1.00 98.12 110 ASN A C 1
ATOM 858 O O . ASN A 1 110 ? 21.248 0.053 -28.347 1.00 98.12 110 ASN A O 1
ATOM 862 N N . GLU A 1 111 ? 19.254 -0.888 -27.991 1.00 97.88 111 GLU A N 1
ATOM 863 C CA . GLU A 1 111 ? 19.379 -1.830 -29.110 1.00 97.88 111 GLU A CA 1
ATOM 864 C C . GLU A 1 111 ? 19.489 -1.125 -30.469 1.00 97.88 111 GLU A C 1
ATOM 866 O O . GLU A 1 111 ? 20.278 -1.541 -31.322 1.00 97.88 111 GLU A O 1
ATOM 871 N N . GLU A 1 112 ? 18.724 -0.053 -30.684 1.00 98.06 112 GLU A N 1
ATOM 872 C CA . GLU A 1 112 ? 18.827 0.774 -31.891 1.00 98.06 112 GLU A CA 1
ATOM 873 C C . GLU A 1 112 ? 20.206 1.429 -32.011 1.00 98.06 112 GLU A C 1
ATOM 875 O O . GLU A 1 112 ? 20.821 1.381 -33.080 1.00 98.06 112 GLU A O 1
ATOM 880 N N . LEU A 1 113 ? 20.729 1.981 -30.913 1.00 98.00 113 LEU A N 1
ATOM 881 C CA . LEU A 1 113 ? 22.063 2.581 -30.878 1.00 98.00 113 LEU A CA 1
ATOM 882 C C . LEU A 1 113 ? 23.162 1.553 -31.158 1.00 98.00 113 LEU A C 1
ATOM 884 O O . LEU A 1 113 ? 24.098 1.856 -31.899 1.00 98.00 113 LEU A O 1
ATOM 888 N N . ILE A 1 114 ? 23.046 0.336 -30.620 1.00 98.12 114 ILE A N 1
ATOM 889 C CA . ILE A 1 114 ? 23.982 -0.760 -30.905 1.00 98.12 114 ILE A CA 1
ATOM 890 C C . ILE A 1 114 ? 23.972 -1.083 -32.403 1.00 98.12 114 ILE A C 1
ATOM 892 O O . ILE A 1 114 ? 25.032 -1.101 -33.030 1.00 98.12 114 ILE A O 1
ATOM 896 N N . LYS A 1 115 ? 22.785 -1.252 -33.003 1.00 98.19 115 LYS A N 1
ATOM 897 C CA . LYS A 1 115 ? 22.643 -1.523 -34.445 1.00 98.19 115 LYS A CA 1
ATOM 898 C C . LYS A 1 115 ? 23.243 -0.406 -35.299 1.00 98.19 115 LYS A C 1
ATOM 900 O O . LYS A 1 115 ? 23.990 -0.686 -36.236 1.00 98.19 115 LYS A O 1
ATOM 905 N N . ALA A 1 116 ? 22.951 0.852 -34.971 1.00 98.00 116 ALA A N 1
ATOM 906 C CA . ALA A 1 116 ? 23.496 2.005 -35.684 1.00 98.00 116 ALA A CA 1
ATOM 907 C C . ALA A 1 116 ? 25.028 2.068 -35.575 1.00 98.00 116 ALA A C 1
ATOM 909 O O . ALA A 1 116 ? 25.715 2.322 -36.563 1.00 98.00 116 ALA A O 1
ATOM 910 N N . ASN A 1 117 ? 25.579 1.788 -34.392 1.00 98.25 117 ASN A N 1
ATOM 911 C CA . ASN A 1 117 ? 27.021 1.769 -34.166 1.00 98.25 117 ASN A CA 1
ATOM 912 C C . ASN A 1 117 ? 27.709 0.660 -34.978 1.00 98.25 117 ASN A C 1
ATOM 914 O O . ASN A 1 117 ? 28.733 0.900 -35.619 1.00 98.25 117 ASN A O 1
ATOM 918 N N . ASP A 1 118 ? 27.125 -0.535 -35.017 1.00 98.19 118 ASP A N 1
ATOM 919 C CA . ASP A 1 118 ? 27.668 -1.642 -35.804 1.00 98.19 118 ASP A CA 1
ATOM 920 C C . ASP A 1 118 ? 27.619 -1.365 -37.310 1.00 98.19 118 ASP A C 1
ATOM 922 O O . ASP A 1 118 ? 28.588 -1.660 -38.020 1.00 98.19 118 ASP A O 1
ATOM 926 N N . GLN A 1 119 ? 26.559 -0.709 -37.792 1.00 97.94 119 GLN A N 1
ATOM 927 C CA . GLN A 1 119 ? 26.497 -0.241 -39.175 1.00 97.94 119 GLN A CA 1
ATOM 928 C C . GLN A 1 119 ? 27.590 0.799 -39.464 1.00 97.94 119 GLN A C 1
ATOM 930 O O . GLN A 1 119 ? 28.345 0.640 -40.420 1.00 97.94 119 GLN A O 1
ATOM 935 N N . LEU A 1 120 ? 27.770 1.801 -38.597 1.00 98.19 120 LEU A N 1
ATOM 936 C CA . LEU A 1 120 ? 28.825 2.810 -38.753 1.00 98.19 120 LEU A CA 1
ATOM 937 C C . LEU A 1 120 ? 30.234 2.201 -38.745 1.00 98.19 120 LEU A C 1
ATOM 939 O O . LEU A 1 120 ? 31.116 2.667 -39.467 1.00 98.19 120 LEU A O 1
ATOM 943 N N . LYS A 1 121 ? 30.484 1.154 -37.950 1.00 98.19 121 LYS A N 1
ATOM 944 C CA . LYS A 1 121 ? 31.765 0.425 -37.987 1.00 98.19 121 LYS A CA 1
ATOM 945 C C . LYS A 1 121 ? 31.988 -0.255 -39.334 1.00 98.19 121 LYS A C 1
ATOM 947 O O . LYS A 1 121 ? 33.113 -0.238 -39.842 1.00 98.19 121 LYS A O 1
ATOM 952 N N . LYS A 1 122 ? 30.941 -0.857 -39.905 1.00 98.19 122 LYS A N 1
ATOM 953 C CA . LYS A 1 122 ? 31.000 -1.486 -41.227 1.00 98.19 122 LYS A CA 1
ATOM 954 C C . LYS A 1 122 ? 31.275 -0.444 -42.310 1.00 98.19 122 LYS A C 1
ATOM 956 O O . LYS A 1 122 ? 32.241 -0.605 -43.054 1.00 98.19 122 LYS A O 1
ATOM 961 N N . ASP A 1 123 ? 30.521 0.649 -42.313 1.00 97.62 123 ASP A N 1
ATOM 962 C CA . ASP A 1 123 ? 30.672 1.737 -43.283 1.00 97.62 123 ASP A CA 1
ATOM 963 C C . ASP A 1 123 ? 32.069 2.366 -43.196 1.00 97.62 123 ASP A C 1
ATOM 965 O O . ASP A 1 123 ? 32.732 2.558 -44.211 1.00 97.62 123 ASP A O 1
ATOM 969 N N . ASN A 1 124 ? 32.593 2.593 -41.986 1.00 98.31 124 ASN A N 1
ATOM 970 C CA . ASN A 1 124 ? 33.960 3.091 -41.801 1.00 98.31 124 ASN A CA 1
ATOM 971 C C . ASN A 1 124 ? 35.024 2.136 -42.359 1.00 98.31 124 ASN A C 1
ATOM 973 O O . ASN A 1 124 ? 36.029 2.580 -42.919 1.00 98.31 124 ASN A O 1
ATOM 977 N N . LYS A 1 125 ? 34.825 0.820 -42.225 1.00 97.81 125 LYS A N 1
ATOM 978 C CA . LYS A 1 125 ? 35.729 -0.177 -42.811 1.00 97.81 125 LYS A CA 1
ATOM 979 C C . LYS A 1 125 ? 35.666 -0.147 -44.338 1.00 97.81 125 LYS A C 1
ATOM 981 O O . LYS A 1 125 ? 36.708 -0.217 -44.987 1.00 97.81 125 LYS A O 1
ATOM 986 N N . GLU A 1 126 ? 34.471 -0.035 -44.908 1.00 97.3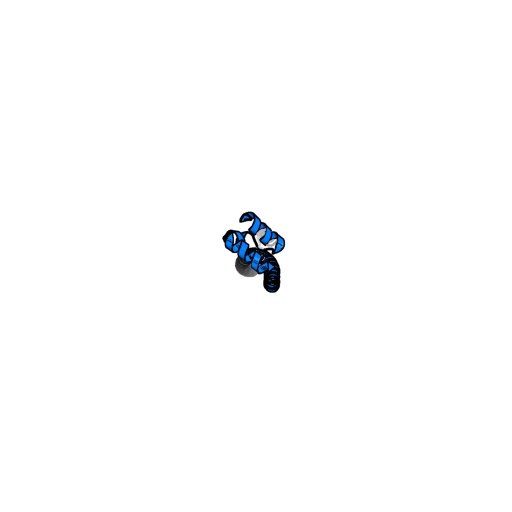1 126 GLU A N 1
ATOM 987 C CA . GLU A 1 126 ? 34.275 0.075 -46.355 1.00 97.31 126 GLU A CA 1
ATOM 988 C C . GLU A 1 126 ? 34.899 1.360 -46.909 1.00 97.31 126 GLU A C 1
ATOM 990 O O . GLU A 1 126 ? 35.681 1.296 -47.857 1.00 97.31 126 GLU A O 1
ATOM 995 N N . LEU A 1 127 ? 34.661 2.503 -46.261 1.00 97.62 127 LEU A N 1
ATOM 996 C CA . LEU A 1 127 ? 35.276 3.782 -46.614 1.00 97.62 127 LEU A CA 1
ATOM 997 C C . LEU A 1 127 ? 36.800 3.712 -46.550 1.00 97.62 127 LEU A C 1
ATOM 999 O O . LEU A 1 127 ? 37.467 4.174 -47.473 1.00 97.62 127 LEU A O 1
ATOM 1003 N N . LYS A 1 128 ? 37.365 3.089 -45.510 1.00 97.06 128 LYS A N 1
ATOM 1004 C CA . LYS A 1 128 ? 38.813 2.875 -45.419 1.00 97.06 128 LYS A CA 1
ATOM 1005 C C . LYS A 1 128 ? 39.338 2.075 -46.612 1.00 97.06 128 LYS A C 1
ATOM 1007 O O . LYS A 1 128 ? 40.318 2.487 -47.225 1.00 97.06 128 LYS A O 1
ATOM 1012 N N . ASN A 1 129 ? 38.663 0.987 -46.985 1.00 96.62 129 ASN A N 1
ATOM 1013 C CA . ASN A 1 129 ? 39.052 0.186 -48.146 1.00 96.62 129 ASN A CA 1
ATOM 1014 C C . ASN A 1 129 ? 38.986 0.997 -49.451 1.00 96.62 129 ASN A C 1
ATOM 1016 O O . ASN A 1 129 ? 39.892 0.895 -50.275 1.00 96.62 129 ASN A O 1
ATOM 1020 N N . VAL A 1 130 ? 37.942 1.812 -49.640 1.00 96.81 130 VAL A N 1
ATOM 1021 C CA . VAL A 1 130 ? 37.805 2.693 -50.813 1.00 96.81 130 VAL A CA 1
ATOM 1022 C C . VAL A 1 130 ? 38.927 3.729 -50.848 1.00 96.81 130 VAL A C 1
ATOM 1024 O O . VAL A 1 130 ? 39.557 3.917 -51.887 1.00 96.81 130 VAL A O 1
ATOM 1027 N N . VAL A 1 131 ? 39.224 4.367 -49.714 1.00 95.56 131 VAL A N 1
ATOM 1028 C CA . VAL A 1 131 ? 40.333 5.321 -49.595 1.00 95.56 131 VAL A CA 1
ATOM 1029 C C . VAL A 1 131 ? 41.658 4.644 -49.941 1.00 95.56 131 VAL A C 1
ATOM 1031 O O . VAL A 1 131 ? 42.418 5.181 -50.745 1.00 95.56 131 VAL A O 1
ATOM 1034 N N . ASP A 1 132 ? 41.925 3.450 -49.414 1.00 94.38 132 ASP A N 1
ATOM 1035 C CA . ASP A 1 132 ? 43.157 2.710 -49.702 1.00 94.38 132 ASP A CA 1
ATOM 1036 C C . ASP A 1 132 ? 43.261 2.314 -51.189 1.00 94.38 132 ASP A C 1
ATOM 1038 O O . ASP A 1 132 ? 44.336 2.425 -51.785 1.00 94.38 132 ASP A O 1
ATOM 1042 N N . GLN A 1 133 ? 42.149 1.945 -51.836 1.00 95.06 133 GLN A N 1
ATOM 1043 C CA . GLN A 1 133 ? 42.107 1.690 -53.283 1.00 95.06 133 GLN A CA 1
ATOM 1044 C C . GLN A 1 133 ? 42.392 2.949 -54.112 1.00 95.06 133 GLN A C 1
ATOM 1046 O O . GLN A 1 133 ? 43.172 2.889 -55.065 1.00 95.06 133 GLN A O 1
ATOM 1051 N N . ILE A 1 134 ? 41.798 4.092 -53.751 1.00 92.50 134 ILE A N 1
ATOM 1052 C CA . ILE A 1 134 ? 42.058 5.379 -54.415 1.00 92.50 134 ILE A CA 1
ATOM 1053 C C . ILE A 1 134 ? 43.536 5.743 -54.276 1.00 92.50 134 ILE A C 1
ATOM 1055 O O . ILE A 1 134 ? 44.178 6.088 -55.266 1.00 92.50 134 ILE A O 1
ATOM 1059 N N . ARG A 1 135 ? 44.099 5.609 -53.070 1.00 90.81 135 ARG A N 1
ATOM 1060 C CA . ARG A 1 135 ? 45.521 5.864 -52.805 1.00 90.81 135 ARG A CA 1
ATOM 1061 C C . ARG A 1 135 ? 46.428 4.984 -53.663 1.00 90.81 135 ARG A C 1
ATOM 1063 O O . ARG A 1 135 ? 47.379 5.490 -54.257 1.00 90.81 135 ARG A O 1
ATOM 1070 N N . LEU A 1 136 ? 46.118 3.691 -53.772 1.00 92.06 136 LEU A N 1
ATOM 1071 C CA . LEU A 1 136 ? 46.876 2.760 -54.608 1.00 92.06 136 LEU A CA 1
ATOM 1072 C C . LEU A 1 136 ? 46.815 3.148 -56.090 1.00 92.06 136 LEU A C 1
ATOM 1074 O O . LEU A 1 136 ? 47.848 3.179 -56.759 1.00 92.06 136 LEU A O 1
ATOM 1078 N N . ARG A 1 137 ? 45.622 3.473 -56.599 1.00 91.38 137 ARG A N 1
ATOM 1079 C CA . ARG A 1 137 ? 45.441 3.882 -57.995 1.00 91.38 137 ARG A CA 1
ATOM 1080 C C . ARG A 1 137 ? 46.166 5.191 -58.300 1.00 91.38 137 ARG A C 1
ATOM 1082 O O . ARG A 1 137 ? 46.910 5.250 -59.271 1.00 91.38 137 ARG A O 1
ATOM 1089 N N . LEU A 1 138 ? 46.055 6.194 -57.426 1.00 88.25 138 LEU A N 1
ATOM 1090 C CA . LEU A 1 138 ? 46.797 7.453 -57.551 1.00 88.25 138 LEU A CA 1
ATOM 1091 C C . LEU A 1 138 ? 48.313 7.221 -57.582 1.00 88.25 138 LEU A C 1
ATOM 1093 O O . LEU A 1 138 ? 49.016 7.868 -58.359 1.00 88.25 138 LEU A O 1
ATOM 1097 N N . ALA A 1 139 ? 48.828 6.284 -56.780 1.00 87.12 139 ALA A N 1
ATOM 1098 C CA . ALA A 1 139 ? 50.238 5.894 -56.805 1.00 87.12 139 ALA A CA 1
ATOM 1099 C C . ALA A 1 139 ? 50.656 5.267 -58.140 1.00 87.12 139 ALA A C 1
ATOM 1101 O O . ALA A 1 139 ? 51.716 5.608 -58.672 1.00 87.12 139 ALA A O 1
ATOM 1102 N N . GLN A 1 140 ? 49.822 4.394 -58.705 1.00 86.62 140 GLN A N 1
ATOM 1103 C CA . GLN A 1 140 ? 50.065 3.784 -60.014 1.00 86.62 140 GLN A CA 1
ATOM 1104 C C . GLN A 1 140 ? 50.033 4.825 -61.140 1.00 86.62 140 GLN A C 1
ATOM 1106 O O . GLN A 1 140 ? 50.980 4.897 -61.926 1.00 86.62 140 GLN A O 1
ATOM 1111 N N . ASP A 1 141 ? 49.000 5.667 -61.173 1.00 84.19 141 ASP A N 1
ATOM 1112 C CA . ASP A 1 141 ? 48.823 6.704 -62.192 1.00 84.19 141 ASP A CA 1
ATOM 1113 C C . ASP A 1 141 ? 49.961 7.732 -62.130 1.00 84.19 141 ASP A C 1
ATOM 1115 O O . ASP A 1 141 ? 50.558 8.074 -63.151 1.00 84.19 141 ASP A O 1
ATOM 1119 N N . THR A 1 142 ? 50.356 8.155 -60.924 1.00 85.19 142 THR A N 1
ATOM 1120 C CA . THR A 1 142 ? 51.499 9.063 -60.743 1.00 85.19 142 THR A CA 1
ATOM 1121 C C . THR A 1 142 ? 52.787 8.425 -61.256 1.00 85.19 142 THR A C 1
ATOM 1123 O O . THR A 1 142 ? 53.536 9.071 -61.984 1.00 85.19 142 THR A O 1
ATOM 1126 N N . LYS A 1 143 ? 53.044 7.145 -60.954 1.00 84.12 143 LYS A N 1
ATOM 1127 C CA . LYS A 1 143 ? 54.228 6.433 -61.463 1.00 84.12 143 LYS A CA 1
ATOM 1128 C C . LYS A 1 143 ? 54.276 6.412 -62.994 1.00 84.12 143 LYS A C 1
ATOM 1130 O O . LYS A 1 143 ? 55.357 6.602 -63.546 1.00 84.12 143 LYS A O 1
ATOM 1135 N N . MET A 1 144 ? 53.141 6.203 -63.664 1.00 83.00 144 MET A N 1
ATOM 1136 C CA . MET A 1 144 ? 53.050 6.264 -65.129 1.00 83.00 144 MET A CA 1
ATOM 1137 C C . MET A 1 144 ? 53.342 7.675 -65.649 1.00 83.00 144 MET A C 1
ATOM 1139 O O . MET A 1 144 ? 54.128 7.844 -66.576 1.00 83.00 144 MET A O 1
ATOM 1143 N N . LEU A 1 145 ? 52.772 8.703 -65.018 1.00 81.12 145 LEU A N 1
ATOM 1144 C CA . LEU A 1 145 ? 52.965 10.094 -65.433 1.00 81.12 145 LEU A CA 1
ATOM 1145 C C . LEU A 1 145 ? 54.405 10.601 -65.228 1.00 81.12 145 LEU A C 1
ATOM 1147 O O . LEU A 1 145 ? 54.877 11.455 -65.973 1.00 81.12 145 LEU A O 1
ATOM 1151 N N . LEU A 1 146 ? 55.144 10.054 -64.262 1.00 80.25 146 LEU A N 1
ATOM 1152 C CA . LEU A 1 146 ? 56.557 10.391 -64.055 1.00 80.25 146 LEU A CA 1
ATOM 1153 C C . LEU A 1 146 ? 57.490 9.843 -65.154 1.00 80.25 146 LEU A C 1
ATOM 1155 O O . LEU A 1 146 ? 58.666 10.216 -65.171 1.00 80.25 146 LEU A O 1
ATOM 1159 N N . GLN A 1 147 ? 57.002 8.967 -66.042 1.00 79.19 147 GLN A N 1
ATOM 1160 C CA . GLN A 1 147 ? 57.773 8.422 -67.169 1.00 79.19 147 GLN A CA 1
ATOM 1161 C C . GLN A 1 147 ? 57.854 9.383 -68.362 1.00 79.19 147 GLN A C 1
ATOM 1163 O O . GLN A 1 147 ? 58.743 9.226 -69.194 1.00 79.19 147 GLN A O 1
ATOM 1168 N N . TYR A 1 148 ? 56.978 10.390 -68.439 1.00 77.62 148 TYR A N 1
ATOM 1169 C CA . TYR A 1 148 ? 57.036 11.410 -69.488 1.00 77.62 148 TYR A CA 1
ATOM 1170 C C . TYR A 1 148 ? 58.256 12.330 -69.306 1.00 77.62 148 TYR A C 1
ATOM 1172 O O . TYR A 1 148 ? 58.721 12.560 -68.188 1.00 77.62 148 TYR A O 1
ATOM 1180 N N . GLU A 1 149 ? 58.802 12.847 -70.409 1.00 70.19 149 GLU A N 1
ATOM 1181 C CA . GLU A 1 149 ? 60.105 13.532 -70.425 1.00 70.19 149 GLU A CA 1
ATOM 1182 C C . GLU A 1 149 ? 60.102 14.915 -69.746 1.00 70.19 149 GLU A C 1
ATOM 1184 O O . GLU A 1 149 ? 61.123 15.323 -69.187 1.00 70.19 149 GLU A O 1
ATOM 1189 N N . ASP A 1 150 ? 58.960 15.603 -69.690 1.00 80.94 150 ASP A N 1
ATOM 1190 C CA . ASP A 1 150 ? 58.849 16.968 -69.161 1.00 80.94 150 ASP A CA 1
ATOM 1191 C C . ASP A 1 150 ? 59.200 17.064 -67.660 1.00 80.94 150 ASP A C 1
ATOM 1193 O O . ASP A 1 150 ? 58.583 16.427 -66.801 1.00 80.94 150 ASP A O 1
ATOM 1197 N N . SER A 1 151 ? 60.213 17.872 -67.323 1.00 76.62 151 SER A N 1
ATOM 1198 C CA . SER A 1 151 ? 60.738 17.986 -65.955 1.00 76.62 151 SER A CA 1
ATOM 1199 C C . SER A 1 151 ? 59.863 18.823 -65.013 1.00 76.62 151 SER A C 1
ATOM 1201 O O . SER A 1 151 ? 59.847 18.562 -63.807 1.00 76.62 151 SER A O 1
ATOM 1203 N N . GLU A 1 152 ? 59.115 19.800 -65.530 1.00 74.62 152 GLU A N 1
ATOM 1204 C CA . GLU A 1 152 ? 58.294 20.693 -64.703 1.00 74.62 152 GLU A CA 1
ATOM 1205 C C . GLU A 1 152 ? 56.960 20.033 -64.351 1.00 74.62 152 GLU A C 1
ATOM 1207 O O . GLU A 1 152 ? 56.535 20.077 -63.190 1.00 74.62 152 GLU A O 1
ATOM 1212 N N . ILE A 1 153 ? 56.373 19.294 -65.299 1.00 76.19 153 ILE A N 1
ATOM 1213 C CA . ILE A 1 153 ? 55.207 18.431 -65.050 1.00 76.19 153 ILE A CA 1
ATOM 1214 C C . ILE A 1 153 ? 55.547 17.387 -63.976 1.00 76.19 153 ILE A C 1
ATOM 1216 O O . ILE A 1 153 ? 54.786 17.185 -63.026 1.00 76.19 153 ILE A O 1
ATOM 1220 N N . ARG A 1 154 ? 56.746 16.797 -64.045 1.00 79.00 154 ARG A N 1
ATOM 1221 C CA . ARG A 1 154 ? 57.246 15.826 -63.059 1.00 79.00 154 ARG A CA 1
ATOM 1222 C C . ARG A 1 154 ? 57.361 16.422 -61.652 1.00 79.00 154 ARG A C 1
ATOM 1224 O O . ARG A 1 154 ? 56.896 15.823 -60.682 1.00 79.00 154 ARG A O 1
ATOM 1231 N N . LYS A 1 155 ? 57.936 17.625 -61.524 1.00 79.38 155 LYS A N 1
ATOM 1232 C CA . LYS A 1 155 ? 58.062 18.339 -60.237 1.00 79.38 155 LYS A CA 1
ATOM 1233 C C . LYS A 1 155 ? 56.707 18.766 -59.663 1.00 79.38 155 LYS A C 1
ATOM 1235 O O . LYS A 1 155 ? 56.544 18.770 -58.440 1.00 79.38 155 LYS A O 1
ATOM 1240 N N . ALA A 1 156 ? 55.749 19.153 -60.507 1.00 78.44 156 ALA A N 1
ATOM 1241 C CA . ALA A 1 156 ? 54.389 19.489 -60.083 1.00 78.44 156 ALA A CA 1
ATOM 1242 C C . ALA A 1 156 ? 53.630 18.245 -59.582 1.00 78.44 156 ALA A C 1
ATOM 1244 O O . ALA A 1 156 ? 53.042 18.285 -58.500 1.00 78.44 156 ALA A O 1
ATOM 1245 N N . LEU A 1 157 ? 53.740 17.119 -60.297 1.00 79.50 157 LEU A N 1
ATOM 1246 C CA . LEU A 1 157 ? 53.160 15.829 -59.905 1.00 79.50 157 LEU A CA 1
ATOM 1247 C C . LEU A 1 157 ? 53.697 15.326 -58.561 1.00 79.50 157 LEU A C 1
ATOM 1249 O O . LEU A 1 157 ? 52.915 14.934 -57.700 1.00 79.50 157 LEU A O 1
ATOM 1253 N N . ILE A 1 158 ? 55.012 15.399 -58.333 1.00 80.19 158 ILE A N 1
ATOM 1254 C CA . ILE A 1 158 ? 55.622 14.988 -57.054 1.00 80.19 158 ILE A CA 1
ATOM 1255 C C . ILE A 1 158 ? 55.091 15.830 -55.880 1.00 80.19 158 ILE A C 1
ATOM 1257 O O . ILE A 1 158 ? 54.852 15.294 -54.795 1.00 80.19 158 ILE A O 1
ATOM 1261 N N . ARG A 1 159 ? 54.889 17.142 -56.083 1.00 80.19 159 ARG A N 1
ATOM 1262 C CA . ARG A 1 159 ? 54.319 18.035 -55.059 1.00 80.19 159 ARG A CA 1
ATOM 1263 C C . ARG A 1 159 ? 52.862 17.694 -54.748 1.00 80.19 159 ARG A C 1
ATOM 1265 O O . ARG A 1 159 ? 52.524 17.580 -53.573 1.00 80.19 159 ARG A O 1
ATOM 1272 N N . MET A 1 160 ? 52.034 17.483 -55.773 1.00 79.94 160 MET A N 1
ATOM 1273 C CA . MET A 1 160 ? 50.634 17.075 -55.606 1.00 79.94 160 MET A CA 1
ATOM 1274 C C . MET A 1 160 ? 50.531 15.736 -54.863 1.00 79.94 160 MET A C 1
ATOM 1276 O O . MET A 1 160 ? 49.791 15.624 -53.892 1.00 79.94 160 MET A O 1
ATOM 1280 N N . PHE A 1 161 ? 51.343 14.754 -55.260 1.00 79.81 161 PHE A N 1
ATOM 1281 C CA . PHE A 1 161 ? 51.343 13.413 -54.683 1.00 79.81 161 PHE A CA 1
ATOM 1282 C C . PHE A 1 161 ? 51.668 13.402 -53.184 1.00 79.81 161 PHE A C 1
ATOM 1284 O O . PHE A 1 161 ? 50.982 12.741 -52.404 1.00 79.81 161 PHE A O 1
ATOM 1291 N N . ARG A 1 162 ? 52.679 14.180 -52.763 1.00 77.44 162 ARG A N 1
ATOM 1292 C CA . ARG A 1 162 ? 53.043 14.332 -51.344 1.00 77.44 162 ARG A CA 1
ATOM 1293 C C . ARG A 1 162 ? 51.917 14.927 -50.497 1.00 77.44 162 ARG A C 1
ATOM 1295 O O . ARG A 1 162 ? 51.799 14.548 -49.342 1.00 77.44 162 ARG A O 1
ATOM 1302 N N . TRP A 1 163 ? 51.112 15.831 -51.054 1.00 75.94 163 TRP A N 1
ATOM 1303 C CA . TRP A 1 163 ? 49.996 16.458 -50.339 1.00 75.94 163 TRP A CA 1
ATOM 1304 C C . TRP A 1 163 ? 48.767 15.546 -50.230 1.00 75.94 163 TRP A C 1
ATOM 1306 O O . TRP A 1 163 ? 48.034 15.613 -49.253 1.00 75.94 163 TRP A O 1
ATOM 1316 N N . THR A 1 164 ? 48.546 14.671 -51.213 1.00 73.00 164 THR A N 1
ATOM 1317 C CA . THR A 1 164 ? 47.380 13.770 -51.237 1.00 73.00 164 THR A CA 1
ATOM 1318 C C . THR A 1 164 ? 47.569 12.463 -50.458 1.00 73.00 164 THR A C 1
ATOM 1320 O O . THR A 1 164 ? 46.591 11.761 -50.202 1.00 73.00 164 THR A O 1
ATOM 1323 N N . LEU A 1 165 ? 48.812 12.094 -50.127 1.00 67.00 165 LEU A N 1
ATOM 1324 C CA . LEU A 1 165 ? 49.152 10.800 -49.512 1.00 67.00 165 LEU A CA 1
ATOM 1325 C C . LEU A 1 165 ? 49.934 10.885 -48.195 1.00 67.00 165 LEU A C 1
ATOM 1327 O O . LEU A 1 165 ? 50.065 9.850 -47.540 1.00 67.00 165 LEU A O 1
ATOM 1331 N N . GLY A 1 166 ? 50.468 12.057 -47.838 1.00 57.41 166 GLY A N 1
ATOM 1332 C CA . GLY A 1 166 ? 51.061 12.333 -46.523 1.00 57.41 166 GLY A CA 1
ATOM 1333 C C . GLY A 1 166 ? 50.014 12.836 -45.545 1.00 57.41 166 GLY A C 1
ATOM 1334 O O . GLY A 1 166 ? 50.116 12.459 -44.359 1.00 57.41 166 GLY A O 1
#

Radius of gyration: 56.93 Å; chains: 1; bounding box: 108×34×132 Å

pLDDT: mean 90.18, std 8.68, range [57.41, 98.31]

Sequence (166 aa):
MPSKSGLQATLKEKYGINKNITQSLSSDDCENLLNVLSAQPSAERVIRSFIEKNIELSANNRYFGQLRSQAEKKNERLQVENQAFKAEIDQLATENQGLGSDLQTLTAHNEELIKANDQLKKDNKELKNVVDQIRLRLAQDTKMLLQYEDSEIRKALIRMFRWTLG

Organism: NCBI:txid915328

Foldseek 3Di:
DDDLVRLLVCCCPVQVDDPVVSVPDDSVRSVVVVVCVVVDVVVSVVSVVVVVVVVVVVVVVVVVVVVVVVVVVVVVVVVVVVVVVVVVVVVVVVVVVVVVVVVVVVVVVVVVVVVVVVVVVVVVVVVVVVLVVVLVVLVVVLVVQCPDPDPVSNVVSVVVNVVSND

Secondary structure (DSSP, 8-state):
---HHHHHHHHHHHH---HHHHHTS-HHHHHHHHHHHHH-HHHHHHHHHHHHHHHHHHHHHHHHHHHHHHHHHHHHHHHHHHHHHHHHHHHHHHHHHHHHHHHHHHHHHHHHHHHHHHHHHHHHHHHHHHHHHHHHHHHHHHHHHTTSS-HHHHHHHHHHHHHHH-